Protein AF-U6DAQ0-F1 (afdb_monomer)

Foldseek 3Di:
DPLPALAQLLQFDLVSVLVLCVVLPVPVLSCLSVVVPDGSNCLAPPPPDALVVVCVSSVPDPVPVVSSVSSRVVSVVSNVRYYPPPPCPVVVVVPPPDPPVCVVPDPPCPPDDDDDPQPPDDPVPRDDDDDDDDDDDDDDDDDYDDDDDDDDDDDDDDDDDD

Solvent-accessible surface area (backbone atoms only — not comparable to full-atom values): 10867 Å² total; per-residue (Å²): 136,73,88,78,64,66,56,63,33,53,75,32,46,42,72,50,52,35,52,49,38,43,71,75,66,45,54,93,32,29,72,50,48,64,92,62,78,58,34,19,43,53,64,62,68,38,88,83,55,44,52,66,60,50,36,57,56,34,62,59,57,86,85,46,53,67,64,51,52,50,46,40,55,50,46,53,50,47,42,62,61,14,35,88,61,67,82,61,78,57,57,76,57,72,66,59,70,73,78,51,66,76,68,78,65,50,80,77,85,68,89,78,84,92,77,70,97,52,76,91,49,63,82,94,68,57,79,82,84,78,80,87,84,90,83,88,84,83,88,84,83,84,77,89,84,89,87,85,91,81,92,80,91,85,77,91,83,88,84,88,86,132

pLDDT: mean 72.88, std 23.05, range [33.19, 98.5]

Mean predicted aligned error: 19.77 Å

Nearest PDB structures (foldseek):
  3tac-assembly1_B  TM=9.837E-01  e=3.689E-10  Homo sapiens
  6kip-assembly1_B  TM=9.795E-01  e=9.147E-09  Mus musculus
  6kr4-assembly1_E  TM=9.705E-01  e=7.302E-09  Mus musculus
  6kr4-assembly2_F  TM=9.725E-01  e=8.172E-09  Mus musculus
  3tad-assembly1_A  TM=9.821E-01  e=2.521E-08  Homo sapiens

Radius of gyration: 34.53 Å; Cα contacts (8 Å, |Δi|>4): 99; chains: 1; bounding box: 85×82×44 Å

InterPro domains:
  IPR001660 Sterile alpha motif domain [PF07647] (9-78)
  IPR001660 Sterile alpha motif domain [PS50105] (12-81)
  IPR001660 Sterile alpha motif domain [SM00454] (9-81)
  IPR013761 Sterile alpha motif/pointed domain superfamily [G3DSA:1.10.150.50] (2-97)
  IPR013761 Sterile alpha motif/pointed domain superfamily [SSF47769] (3-78)
  IPR029515 Liprin [PTHR12587] (2-110)
  IPR037622 Liprin-alpha, SAM domain 3 [cd09568] (8-79)

Sequence (162 aa):
ESQNEIKDVLVWSNDRVIRWILSIGLREYANNLLESGVHGALMALDETFDANALALLLQIPTQNTQARAVLEREFNNLLVMGTDRRFDEDDDKSFRRAPSWRKKFRPKDVRGLAAGSAETLPANFRVTSLSSPSVQPKKMQLDGGVSGPQRLDSATVRTYSC

Organism: Neovison vison (NCBI:txid452646)

Secondary structure (DSSP, 8-state):
-GGG----GGG--HHHHHHHHHHTT-HHHHGGGTTS---HHHHHH-TT--HHHHHHHTT--TT-HHHHHHHHHHHHHHHHHHS-----TTHHHHTS----HHHHT-----S-----TTTTS-GGG---------------PPP-------------------

Structure (mmCIF, N/CA/C/O backbone):
data_AF-U6DAQ0-F1
#
_entry.id   AF-U6DAQ0-F1
#
loop_
_atom_site.group_PDB
_atom_site.id
_atom_site.type_symbol
_atom_site.label_atom_id
_atom_site.label_alt_id
_atom_site.label_comp_id
_atom_site.label_asym_id
_atom_site.label_entity_id
_atom_site.label_seq_id
_atom_site.pdbx_PDB_ins_code
_atom_site.Cartn_x
_atom_site.Cartn_y
_atom_site.Cartn_z
_atom_site.occupancy
_atom_site.B_iso_or_equiv
_atom_site.auth_seq_id
_atom_site.auth_comp_id
_atom_site.auth_asym_id
_atom_site.auth_atom_id
_atom_site.pdbx_PDB_model_num
ATOM 1 N N . GLU A 1 1 ? -4.471 -23.259 -2.289 1.00 36.59 1 GLU A N 1
ATOM 2 C CA . GLU A 1 1 ? -3.651 -22.661 -1.211 1.00 36.59 1 GLU A CA 1
ATOM 3 C C . GLU A 1 1 ? -2.537 -21.702 -1.666 1.00 36.59 1 GLU A C 1
ATOM 5 O O . GLU A 1 1 ? -1.760 -21.271 -0.833 1.00 36.59 1 GLU A O 1
ATOM 10 N N . SER A 1 2 ? -2.464 -21.276 -2.935 1.00 45.81 2 SER A N 1
ATOM 11 C CA . SER A 1 2 ? -1.357 -20.440 -3.452 1.00 45.81 2 SER A CA 1
ATOM 12 C C . SER A 1 2 ? -1.577 -18.919 -3.383 1.00 45.81 2 SER A C 1
ATOM 14 O O . SER A 1 2 ? -0.663 -18.149 -3.642 1.00 45.81 2 SER A O 1
ATOM 16 N N . GLN A 1 3 ? -2.778 -18.448 -3.027 1.00 49.19 3 GLN A N 1
ATOM 17 C CA . GLN A 1 3 ? -3.102 -17.012 -2.999 1.00 49.19 3 GLN A CA 1
ATOM 18 C C . GLN A 1 3 ? -2.595 -16.290 -1.737 1.00 49.19 3 GLN A C 1
ATOM 20 O O . GLN A 1 3 ? -2.774 -15.085 -1.639 1.00 49.19 3 GLN A O 1
ATOM 25 N N . ASN A 1 4 ? -1.964 -16.965 -0.776 1.00 58.50 4 ASN A N 1
ATOM 26 C CA . ASN A 1 4 ? -1.430 -16.310 0.431 1.00 58.50 4 ASN A CA 1
ATOM 27 C C . ASN A 1 4 ? 0.090 -16.142 0.401 1.00 58.50 4 ASN A C 1
ATOM 29 O O . ASN A 1 4 ? 0.661 -15.592 1.336 1.00 58.50 4 ASN A O 1
ATOM 33 N N . GLU A 1 5 ? 0.749 -16.599 -0.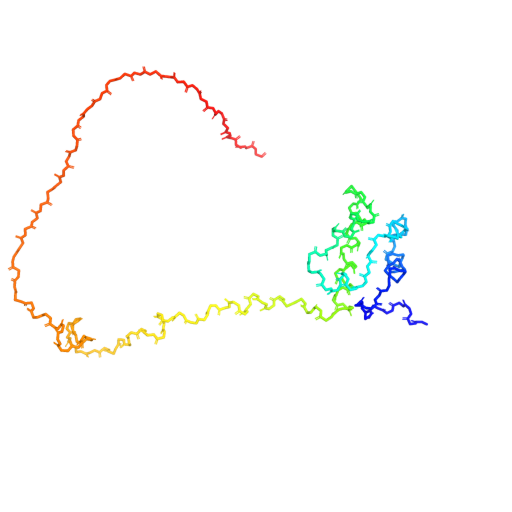663 1.00 71.12 5 GLU A N 1
ATOM 34 C CA . GLU A 1 5 ? 2.190 -16.444 -0.781 1.00 71.12 5 GLU A CA 1
ATOM 35 C C . GLU A 1 5 ? 2.524 -15.016 -1.236 1.00 71.12 5 GLU A C 1
ATOM 37 O O . GLU A 1 5 ? 1.991 -14.511 -2.232 1.00 71.12 5 GLU A O 1
ATOM 42 N N . ILE A 1 6 ? 3.371 -14.341 -0.458 1.00 80.62 6 ILE A N 1
ATOM 43 C CA . ILE A 1 6 ? 3.912 -13.023 -0.787 1.00 80.62 6 ILE A CA 1
ATOM 44 C C . ILE A 1 6 ? 5.105 -13.250 -1.712 1.00 80.62 6 ILE A C 1
ATOM 46 O O . ILE A 1 6 ? 6.223 -13.463 -1.254 1.00 80.62 6 ILE A O 1
ATOM 50 N N . LYS A 1 7 ? 4.830 -13.278 -3.015 1.00 83.00 7 LYS A N 1
ATOM 51 C CA . LYS A 1 7 ? 5.813 -13.391 -4.095 1.00 83.00 7 LYS A CA 1
ATOM 52 C C . LYS A 1 7 ? 5.384 -12.528 -5.272 1.00 83.00 7 LYS A C 1
ATOM 54 O O . LYS A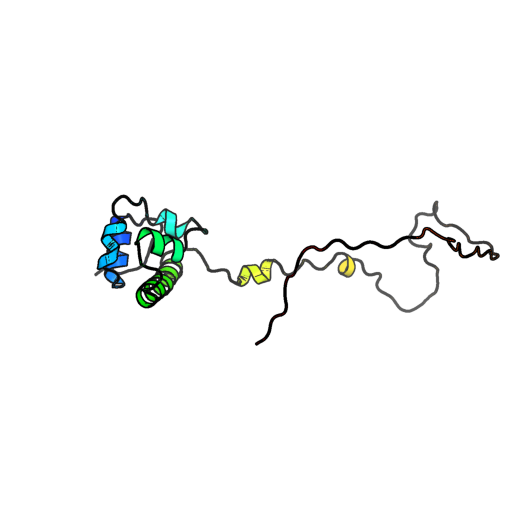 1 7 ? 4.197 -12.207 -5.407 1.0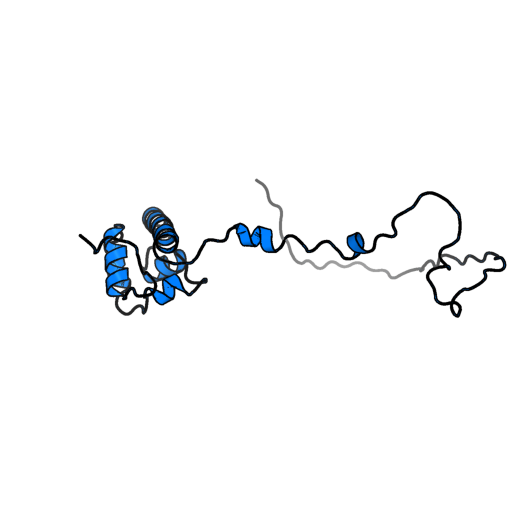0 83.00 7 LYS A O 1
ATOM 59 N N . ASP A 1 8 ? 6.360 -12.171 -6.098 1.00 88.62 8 ASP A N 1
ATOM 60 C CA . ASP A 1 8 ? 6.169 -11.458 -7.359 1.00 88.62 8 ASP A CA 1
ATOM 61 C C . ASP A 1 8 ? 5.353 -10.163 -7.195 1.00 88.62 8 ASP A C 1
ATOM 63 O O . ASP A 1 8 ? 4.441 -9.883 -7.976 1.00 88.62 8 ASP A O 1
ATOM 67 N N . VAL A 1 9 ? 5.654 -9.357 -6.165 1.00 93.44 9 VAL A N 1
ATOM 68 C CA . VAL A 1 9 ? 4.893 -8.125 -5.868 1.00 93.44 9 VAL A CA 1
ATOM 69 C C . VAL A 1 9 ? 4.890 -7.181 -7.060 1.00 93.44 9 VAL A C 1
ATOM 71 O O . VAL A 1 9 ? 3.875 -6.548 -7.317 1.00 93.44 9 VAL A O 1
ATOM 74 N N . LEU A 1 10 ? 5.960 -7.165 -7.857 1.00 94.44 10 LEU A N 1
ATOM 75 C CA . LEU A 1 10 ? 6.067 -6.380 -9.087 1.00 94.44 10 LEU A CA 1
ATOM 76 C C . LEU A 1 10 ? 4.857 -6.537 -10.030 1.00 94.44 10 LEU A C 1
ATOM 78 O O . LEU A 1 10 ? 4.448 -5.562 -10.658 1.00 94.44 10 LEU A O 1
ATOM 82 N N . VAL A 1 11 ? 4.258 -7.732 -10.116 1.00 94.81 11 VAL A N 1
ATOM 83 C CA . VAL A 1 11 ? 3.131 -8.017 -11.026 1.00 94.81 11 VAL A CA 1
ATOM 84 C C . VAL A 1 11 ? 1.762 -7.964 -10.343 1.00 94.81 11 VAL A C 1
ATOM 86 O O . VAL A 1 11 ? 0.752 -8.347 -10.937 1.00 94.81 11 VAL A O 1
ATOM 89 N N . TRP A 1 12 ? 1.687 -7.508 -9.090 1.00 96.25 12 TRP A N 1
ATOM 90 C CA . TRP A 1 12 ? 0.413 -7.422 -8.380 1.00 96.25 12 TRP A CA 1
ATOM 91 C C . TRP A 1 12 ? -0.502 -6.356 -8.991 1.00 96.25 12 TRP A C 1
ATOM 93 O O . TRP A 1 12 ? -0.146 -5.182 -9.098 1.00 96.25 12 TRP A O 1
ATOM 103 N N . SER A 1 13 ? -1.727 -6.759 -9.333 1.00 97.38 13 SER A N 1
ATOM 104 C CA . SER A 1 13 ? -2.805 -5.831 -9.680 1.00 97.38 13 SER A CA 1
ATOM 105 C C . SER A 1 13 ? -3.328 -5.089 -8.446 1.00 97.38 13 SER A C 1
ATOM 107 O O . SER A 1 13 ? -3.114 -5.521 -7.310 1.00 97.38 13 SER A O 1
ATOM 109 N N . ASN A 1 14 ? -4.088 -4.012 -8.659 1.00 97.88 14 ASN A N 1
ATOM 110 C CA . ASN A 1 14 ? -4.782 -3.305 -7.579 1.00 97.88 14 ASN A CA 1
ATOM 111 C C . ASN A 1 14 ? -5.669 -4.255 -6.746 1.00 97.88 14 ASN A C 1
ATOM 113 O O . ASN A 1 14 ? -5.547 -4.289 -5.525 1.00 97.88 14 ASN A O 1
ATOM 117 N N . ASP A 1 15 ? -6.448 -5.138 -7.385 1.00 97.50 15 ASP A N 1
ATOM 118 C CA . ASP A 1 15 ? -7.253 -6.157 -6.688 1.00 97.50 15 ASP A CA 1
ATOM 119 C C . ASP A 1 15 ? -6.421 -7.102 -5.815 1.00 97.50 15 ASP A C 1
ATOM 121 O O . ASP A 1 15 ? -6.883 -7.610 -4.789 1.00 97.50 15 ASP A O 1
ATOM 125 N N . ARG A 1 16 ? -5.190 -7.411 -6.237 1.00 96.69 16 ARG A N 1
ATOM 126 C CA . ARG A 1 16 ? -4.277 -8.236 -5.444 1.00 96.69 16 ARG A CA 1
ATOM 127 C C . ARG A 1 16 ? -3.778 -7.468 -4.220 1.00 96.69 16 ARG A C 1
ATOM 129 O O . ARG A 1 16 ? -3.781 -8.049 -3.136 1.00 96.69 16 ARG A O 1
ATOM 136 N N . VAL A 1 17 ? -3.436 -6.185 -4.372 1.00 97.50 17 VAL A N 1
ATOM 137 C CA . VAL A 1 17 ? -3.064 -5.296 -3.257 1.00 97.50 17 VAL A CA 1
ATOM 138 C C . VAL A 1 17 ? -4.222 -5.160 -2.265 1.00 97.50 17 VAL A C 1
ATOM 140 O O . VAL A 1 17 ? -4.019 -5.355 -1.070 1.00 97.50 17 VAL A O 1
ATOM 143 N N . ILE A 1 18 ? -5.451 -4.939 -2.739 1.00 97.94 18 ILE A N 1
ATOM 144 C CA . ILE A 1 18 ? -6.656 -4.881 -1.893 1.00 97.94 18 ILE A CA 1
ATOM 145 C C . ILE A 1 18 ? -6.812 -6.174 -1.087 1.00 97.94 18 ILE A C 1
ATOM 147 O O . ILE A 1 18 ? -6.985 -6.134 0.129 1.00 97.94 18 ILE A O 1
ATOM 151 N N . ARG A 1 19 ? -6.692 -7.342 -1.731 1.00 96.62 19 ARG A N 1
ATOM 152 C CA . ARG A 1 19 ? -6.770 -8.636 -1.030 1.00 96.62 19 ARG A CA 1
ATOM 153 C C . ARG A 1 19 ? -5.667 -8.817 0.008 1.00 96.62 19 ARG A C 1
ATOM 155 O O . ARG A 1 19 ? -5.928 -9.405 1.056 1.00 96.62 19 ARG A O 1
ATOM 162 N N . TRP A 1 20 ? -4.470 -8.297 -0.247 1.00 96.94 20 TRP A N 1
ATOM 163 C CA . TRP A 1 20 ? -3.403 -8.280 0.748 1.00 96.94 20 TRP A CA 1
ATOM 164 C C . TRP A 1 20 ? -3.758 -7.384 1.947 1.00 96.94 20 TRP A C 1
ATOM 166 O O . TRP A 1 20 ? -3.686 -7.860 3.080 1.00 96.94 20 TRP A O 1
ATOM 176 N N . ILE A 1 21 ? -4.273 -6.169 1.725 1.00 98.12 21 ILE A N 1
ATOM 177 C CA . ILE A 1 21 ? -4.764 -5.279 2.798 1.00 98.12 21 ILE A CA 1
ATOM 178 C C . ILE A 1 21 ? -5.856 -5.958 3.646 1.00 98.12 21 ILE A C 1
ATOM 180 O O . ILE A 1 21 ? -5.828 -5.904 4.878 1.00 98.12 21 ILE A O 1
ATOM 184 N N . LEU A 1 22 ? -6.791 -6.668 3.004 1.00 97.38 22 LEU A N 1
ATOM 185 C CA . LEU A 1 22 ? -7.808 -7.462 3.703 1.00 97.38 22 LEU A CA 1
ATOM 186 C C . LEU A 1 22 ? -7.184 -8.577 4.563 1.00 97.38 22 LEU A C 1
ATOM 188 O O . LEU A 1 22 ? -7.687 -8.868 5.653 1.00 97.38 22 LEU A O 1
ATOM 192 N N . SER A 1 23 ? -6.113 -9.212 4.076 1.00 96.50 23 SER A N 1
ATOM 193 C CA . SER A 1 23 ? -5.444 -10.329 4.757 1.00 96.50 23 SER A CA 1
ATOM 194 C C . SER A 1 23 ? -4.674 -9.904 6.009 1.00 96.50 23 SER A C 1
ATOM 196 O O . SER A 1 23 ? -4.653 -10.655 6.980 1.00 96.50 23 SER A O 1
ATOM 198 N N . ILE A 1 24 ? -4.138 -8.679 6.029 1.00 96.56 24 ILE A N 1
ATOM 199 C CA . ILE A 1 24 ? -3.421 -8.117 7.185 1.00 96.56 24 ILE A CA 1
ATOM 200 C C . ILE A 1 24 ? -4.354 -7.491 8.236 1.00 96.56 24 ILE A C 1
ATOM 202 O O . ILE A 1 24 ? -3.895 -6.952 9.239 1.00 96.56 24 ILE A O 1
ATOM 206 N N . GLY A 1 25 ? -5.673 -7.573 8.024 1.00 96.81 25 GLY A N 1
ATOM 207 C CA . GLY A 1 25 ? -6.685 -7.154 8.995 1.00 96.81 25 GLY A CA 1
ATOM 208 C C . GLY A 1 25 ? -7.155 -5.703 8.874 1.00 96.81 25 GLY A C 1
ATOM 209 O O . GLY A 1 25 ? -7.909 -5.263 9.731 1.00 96.81 25 GLY A O 1
ATOM 210 N N . LEU A 1 26 ? -6.781 -4.979 7.816 1.00 97.81 26 LEU A N 1
ATOM 211 C CA . LEU A 1 26 ? -7.162 -3.575 7.589 1.00 97.81 26 LEU A CA 1
ATOM 212 C C . LEU A 1 26 ? -8.386 -3.462 6.666 1.00 97.81 26 LEU A C 1
ATOM 214 O O . LEU A 1 26 ? -8.373 -2.776 5.641 1.00 97.81 26 LEU A O 1
ATOM 218 N N . ARG A 1 27 ? -9.443 -4.210 6.990 1.00 97.38 27 ARG A N 1
ATOM 219 C CA . ARG A 1 27 ? -10.546 -4.492 6.057 1.00 97.38 27 ARG A CA 1
ATOM 220 C C . ARG A 1 27 ? -11.394 -3.268 5.744 1.00 97.38 27 ARG A C 1
ATOM 222 O O . ARG A 1 27 ? -11.787 -3.069 4.600 1.00 97.38 27 ARG A O 1
ATOM 229 N N . GLU A 1 28 ? -11.642 -2.454 6.756 1.00 97.44 28 GLU A N 1
ATOM 230 C CA . GLU A 1 28 ? -12.432 -1.230 6.690 1.00 97.44 28 GLU A CA 1
ATOM 231 C C . GLU A 1 28 ? -11.794 -0.142 5.812 1.00 97.44 28 GLU A C 1
ATOM 233 O O . GLU A 1 28 ? -12.501 0.738 5.329 1.00 97.44 28 GLU A O 1
ATOM 238 N N . TYR A 1 29 ? -10.485 -0.230 5.556 1.00 98.31 29 TYR A N 1
ATOM 239 C CA . TYR A 1 29 ? -9.740 0.739 4.749 1.00 98.31 29 TYR A CA 1
ATOM 240 C C . TYR A 1 29 ? -9.522 0.280 3.301 1.00 98.31 29 TYR A C 1
ATOM 242 O O . TYR A 1 29 ? -9.250 1.096 2.426 1.00 98.31 29 TYR A O 1
ATOM 250 N N . ALA A 1 30 ? -9.649 -1.021 3.021 1.00 97.94 30 ALA A N 1
ATOM 251 C CA . ALA A 1 30 ? -9.226 -1.618 1.753 1.00 97.94 30 ALA A CA 1
ATOM 252 C C . ALA A 1 30 ? -9.966 -1.062 0.522 1.00 97.94 30 ALA A C 1
ATOM 254 O O . ALA A 1 30 ? -9.357 -0.880 -0.531 1.00 97.94 30 ALA A O 1
ATOM 255 N N . ASN A 1 31 ? -11.259 -0.745 0.659 1.00 97.62 31 ASN A N 1
ATOM 256 C CA . ASN A 1 31 ? -12.065 -0.191 -0.436 1.00 97.62 31 ASN A CA 1
ATOM 257 C C . ASN A 1 31 ? -11.583 1.194 -0.895 1.00 97.62 31 ASN A C 1
ATOM 259 O O . ASN A 1 31 ? -11.858 1.575 -2.029 1.00 97.62 31 ASN A O 1
ATOM 263 N N . ASN A 1 32 ? -10.823 1.920 -0.068 1.00 98.12 32 ASN A N 1
ATOM 264 C CA . ASN A 1 32 ? -10.267 3.224 -0.437 1.00 98.12 32 ASN A CA 1
ATOM 265 C C . ASN A 1 32 ? -9.174 3.118 -1.513 1.00 98.12 32 ASN A C 1
ATOM 267 O O . ASN A 1 32 ? -8.790 4.124 -2.099 1.00 98.12 32 ASN A O 1
ATOM 271 N N . LEU A 1 33 ? -8.680 1.907 -1.800 1.00 97.81 33 LEU A N 1
ATOM 272 C CA . LEU A 1 33 ? -7.727 1.674 -2.885 1.00 97.81 33 LEU A CA 1
ATOM 273 C C . LEU A 1 33 ? -8.383 1.453 -4.250 1.00 97.81 33 LEU A C 1
ATOM 275 O O . LEU A 1 33 ? -7.652 1.393 -5.244 1.00 97.81 33 LEU A O 1
ATOM 279 N N . LEU A 1 34 ? -9.712 1.344 -4.329 1.00 97.19 34 LEU A N 1
ATOM 280 C CA . LEU A 1 34 ? -10.410 1.282 -5.612 1.00 97.19 34 LEU A CA 1
ATOM 281 C C . LEU A 1 34 ? -10.128 2.563 -6.401 1.00 97.19 34 LEU A C 1
ATOM 283 O O . LEU A 1 34 ? -10.208 3.658 -5.856 1.00 97.19 34 LEU A O 1
ATOM 287 N N . GLU A 1 35 ? -9.737 2.412 -7.668 1.00 94.44 35 GLU A N 1
ATOM 288 C CA . GLU A 1 35 ? -9.405 3.526 -8.577 1.00 94.44 35 GLU A CA 1
ATOM 289 C C . GLU A 1 35 ? -8.252 4.441 -8.109 1.00 94.44 35 GLU A C 1
ATOM 291 O O . GLU A 1 35 ? -7.931 5.426 -8.766 1.00 94.44 35 GLU A O 1
ATOM 296 N N . SER A 1 36 ? -7.554 4.088 -7.025 1.00 96.38 36 SER A N 1
ATOM 297 C CA . SER A 1 36 ? -6.427 4.868 -6.483 1.00 96.38 36 SER A CA 1
ATOM 298 C C . SER A 1 36 ? -5.173 4.850 -7.363 1.00 96.38 36 SER A C 1
ATOM 300 O O . SER A 1 36 ? -4.253 5.637 -7.155 1.00 96.38 36 SER A O 1
ATOM 302 N N . GLY A 1 37 ? -5.095 3.906 -8.305 1.00 96.00 37 GLY A N 1
ATOM 303 C CA . GLY A 1 37 ? -3.898 3.650 -9.103 1.00 96.00 37 GLY A CA 1
ATOM 304 C C . GLY A 1 37 ? -2.793 2.885 -8.364 1.00 96.00 37 GLY A C 1
ATOM 305 O O . GLY A 1 37 ? -1.755 2.615 -8.966 1.00 96.00 37 GLY A O 1
ATOM 306 N N . VAL A 1 38 ? -2.991 2.481 -7.101 1.00 97.94 38 VAL A N 1
ATOM 307 C CA . VAL A 1 38 ? -2.011 1.666 -6.361 1.00 97.94 38 VAL A CA 1
ATOM 308 C C . VAL A 1 38 ? -1.916 0.268 -6.967 1.00 97.94 38 VAL A C 1
ATOM 310 O O . VAL A 1 38 ? -2.920 -0.428 -7.121 1.00 97.94 38 VAL A O 1
ATOM 313 N N . HIS A 1 39 ? -0.697 -0.156 -7.286 1.00 97.62 39 HIS A N 1
ATOM 314 C CA . HIS A 1 39 ? -0.393 -1.467 -7.851 1.00 97.62 39 HIS A CA 1
ATOM 315 C C . HIS A 1 39 ? 1.010 -1.924 -7.433 1.00 97.62 39 HIS A C 1
ATOM 317 O O . HIS A 1 39 ? 1.794 -1.160 -6.873 1.00 97.62 39 HIS A O 1
ATOM 323 N N . GLY A 1 40 ? 1.325 -3.183 -7.717 1.00 96.75 40 GLY A N 1
ATOM 324 C CA . GLY A 1 40 ? 2.560 -3.838 -7.311 1.00 96.75 40 GLY A CA 1
ATOM 325 C C . GLY A 1 40 ? 3.841 -3.163 -7.792 1.00 96.75 40 GLY A C 1
ATOM 326 O O . GLY A 1 40 ? 4.760 -2.971 -7.004 1.00 96.75 40 GLY A O 1
ATOM 327 N N . ALA A 1 41 ? 3.891 -2.742 -9.059 1.00 96.00 41 ALA A N 1
ATOM 328 C CA . ALA A 1 41 ? 5.066 -2.066 -9.606 1.00 96.00 41 ALA A CA 1
ATOM 329 C C . ALA A 1 41 ? 5.355 -0.722 -8.925 1.00 96.00 41 ALA A C 1
ATOM 331 O O . ALA A 1 41 ? 6.516 -0.431 -8.667 1.00 96.00 41 ALA A O 1
ATOM 332 N N . LEU A 1 42 ? 4.324 0.046 -8.554 1.00 96.56 42 LEU A N 1
ATOM 333 C CA . LEU A 1 42 ? 4.498 1.247 -7.732 1.00 96.56 42 LEU A CA 1
ATOM 334 C C . LEU A 1 42 ? 5.154 0.897 -6.389 1.00 96.56 42 LEU A C 1
ATOM 336 O O . LEU A 1 42 ? 6.166 1.484 -6.032 1.00 96.56 42 LEU A O 1
ATOM 340 N N . MET A 1 43 ? 4.620 -0.104 -5.684 1.00 95.31 43 MET A N 1
ATOM 341 C CA . MET A 1 43 ? 5.137 -0.521 -4.373 1.00 95.31 43 MET A CA 1
ATOM 342 C C . MET A 1 43 ? 6.557 -1.109 -4.452 1.00 95.31 43 MET A C 1
ATOM 344 O O . MET A 1 43 ? 7.337 -0.967 -3.516 1.00 95.31 43 MET A O 1
ATOM 348 N N . ALA A 1 44 ? 6.890 -1.790 -5.551 1.00 93.19 44 ALA A N 1
ATOM 349 C CA . ALA A 1 44 ? 8.151 -2.507 -5.714 1.00 93.19 44 ALA A CA 1
ATOM 350 C C . ALA A 1 44 ? 9.275 -1.678 -6.351 1.00 93.19 44 ALA A C 1
ATOM 352 O O . ALA A 1 44 ? 10.438 -1.999 -6.126 1.00 93.19 44 ALA A O 1
ATOM 353 N N . LEU A 1 45 ? 8.962 -0.666 -7.168 1.00 92.56 45 LEU A N 1
ATOM 354 C CA . LEU A 1 45 ? 9.964 0.085 -7.937 1.00 92.56 45 LEU A CA 1
ATOM 355 C C . LEU A 1 45 ? 10.156 1.526 -7.458 1.00 92.56 45 LEU A C 1
ATOM 357 O O . LEU A 1 45 ? 11.243 2.069 -7.642 1.00 92.56 45 LEU A O 1
ATOM 361 N N . ASP A 1 46 ? 9.133 2.159 -6.879 1.00 94.75 46 ASP A N 1
ATOM 362 C CA . ASP A 1 46 ? 9.239 3.538 -6.400 1.00 94.75 46 ASP A CA 1
ATOM 363 C C . ASP A 1 46 ? 9.747 3.565 -4.955 1.00 94.75 46 ASP A C 1
ATOM 365 O O . ASP A 1 46 ? 9.062 3.162 -4.016 1.00 94.75 46 ASP A O 1
ATOM 369 N N . GLU A 1 47 ? 10.969 4.056 -4.762 1.00 90.50 47 GLU A N 1
ATOM 370 C CA . GLU A 1 47 ? 11.590 4.121 -3.439 1.00 90.50 47 GLU A CA 1
ATOM 371 C C . GLU A 1 47 ? 10.974 5.177 -2.521 1.00 90.50 47 GLU A C 1
ATOM 373 O O . GLU A 1 47 ? 11.152 5.108 -1.307 1.00 90.50 47 GLU A O 1
ATOM 378 N N . THR A 1 48 ? 10.248 6.139 -3.092 1.00 94.44 48 THR A N 1
ATOM 379 C CA . THR A 1 48 ? 9.554 7.191 -2.343 1.00 94.44 48 THR A CA 1
ATOM 380 C C . THR A 1 48 ? 8.176 6.747 -1.860 1.00 94.44 48 THR A C 1
ATOM 382 O O . THR A 1 48 ? 7.596 7.387 -0.981 1.00 94.44 48 THR A O 1
ATOM 385 N N . PHE A 1 49 ? 7.654 5.642 -2.404 1.00 96.75 49 PHE A N 1
ATOM 386 C CA . PHE A 1 49 ? 6.386 5.065 -1.988 1.00 96.75 49 PHE A CA 1
ATOM 387 C C . PHE A 1 49 ? 6.579 4.186 -0.747 1.00 96.75 49 PHE A C 1
ATOM 389 O O . PHE A 1 49 ? 6.995 3.030 -0.830 1.00 96.75 49 PHE A O 1
ATOM 396 N N . ASP A 1 50 ? 6.260 4.741 0.421 1.00 96.19 50 ASP A N 1
ATOM 397 C CA . ASP A 1 50 ? 6.421 4.085 1.717 1.00 96.19 50 ASP A CA 1
ATOM 398 C C . ASP A 1 50 ? 5.077 3.697 2.371 1.00 96.19 50 ASP A C 1
ATOM 400 O O . ASP A 1 50 ? 3.979 3.967 1.868 1.00 96.19 50 ASP A O 1
ATOM 404 N N . ALA A 1 51 ? 5.153 3.050 3.538 1.00 97.50 51 ALA A N 1
ATOM 405 C CA . ALA A 1 51 ? 3.967 2.663 4.299 1.00 97.50 51 ALA A CA 1
ATOM 406 C C . ALA A 1 51 ? 3.103 3.872 4.704 1.00 97.50 51 ALA A C 1
ATOM 408 O O . ALA A 1 51 ? 1.882 3.745 4.830 1.00 97.50 51 ALA A O 1
ATOM 409 N N . ASN A 1 52 ? 3.707 5.049 4.899 1.00 97.75 52 ASN A N 1
ATOM 410 C CA . ASN A 1 52 ? 2.979 6.255 5.271 1.00 97.75 52 ASN A CA 1
ATOM 411 C C . ASN A 1 52 ? 2.189 6.827 4.083 1.00 97.75 52 ASN A C 1
ATOM 413 O O . ASN A 1 52 ? 1.028 7.200 4.255 1.00 97.75 52 ASN A O 1
ATOM 417 N N . ALA A 1 53 ? 2.761 6.827 2.878 1.00 98.19 53 ALA A N 1
ATOM 418 C CA . ALA A 1 53 ? 2.061 7.162 1.643 1.00 98.19 53 ALA A CA 1
ATOM 419 C C . ALA A 1 53 ? 0.863 6.227 1.422 1.00 98.19 53 ALA A C 1
ATOM 421 O O . ALA A 1 53 ? -0.255 6.689 1.176 1.00 98.19 53 ALA A O 1
ATOM 422 N N . LEU A 1 54 ? 1.054 4.918 1.616 1.00 98.44 54 LEU A N 1
ATOM 423 C CA . LEU A 1 54 ? -0.038 3.949 1.534 1.00 98.44 54 LEU A CA 1
ATOM 424 C C . LEU A 1 54 ? -1.110 4.179 2.615 1.00 98.44 54 LEU A C 1
ATOM 426 O O . LEU A 1 54 ? -2.301 4.075 2.323 1.00 98.44 54 LEU A O 1
ATOM 430 N N . ALA A 1 55 ? -0.724 4.556 3.839 1.00 98.44 55 ALA A N 1
ATOM 431 C CA . ALA A 1 55 ? -1.666 4.889 4.913 1.00 98.44 55 ALA A CA 1
ATOM 432 C C . ALA A 1 55 ? -2.553 6.096 4.569 1.00 98.44 55 ALA A C 1
ATOM 434 O O . ALA A 1 55 ? -3.721 6.132 4.963 1.00 98.44 55 ALA A O 1
ATOM 435 N N . LEU A 1 56 ? -2.005 7.085 3.851 1.00 98.12 56 LEU A N 1
ATOM 436 C CA . LEU A 1 56 ? -2.757 8.247 3.373 1.00 98.12 56 LEU A CA 1
ATOM 437 C C . LEU A 1 56 ? -3.772 7.852 2.296 1.00 98.12 56 LEU A C 1
ATOM 439 O O . LEU A 1 56 ? -4.920 8.285 2.366 1.00 98.12 56 LEU A O 1
ATOM 443 N N . LEU A 1 57 ? -3.384 6.990 1.353 1.00 98.19 57 LEU A N 1
ATOM 444 C CA . LEU A 1 57 ? -4.277 6.491 0.298 1.00 98.19 57 LEU A CA 1
ATOM 445 C C . LEU A 1 57 ? -5.395 5.601 0.854 1.00 98.19 57 LEU A C 1
ATOM 447 O O . LEU A 1 57 ? -6.547 5.721 0.453 1.00 98.19 57 LEU A O 1
ATOM 451 N N . LEU A 1 58 ? -5.075 4.771 1.847 1.00 98.38 58 LEU A N 1
ATOM 452 C CA . LEU A 1 58 ? -6.052 3.996 2.616 1.00 98.38 58 LEU A CA 1
ATOM 453 C C . LEU A 1 58 ? -6.940 4.863 3.522 1.00 98.38 58 LEU A C 1
ATOM 455 O O . LEU A 1 58 ? -7.896 4.349 4.099 1.00 98.38 58 LEU A O 1
ATOM 459 N N . GLN A 1 59 ? -6.635 6.157 3.659 1.00 98.31 59 GLN A N 1
ATOM 460 C CA . GLN A 1 59 ? -7.323 7.106 4.535 1.00 98.31 59 GLN A CA 1
ATOM 461 C C . GLN A 1 59 ? -7.352 6.668 6.010 1.00 98.31 59 GLN A C 1
ATOM 463 O O . GLN A 1 59 ? -8.334 6.887 6.719 1.00 98.31 59 GLN A O 1
ATOM 468 N N . ILE A 1 60 ? -6.267 6.064 6.505 1.00 98.44 60 ILE A N 1
ATOM 469 C CA . ILE A 1 60 ? -6.157 5.691 7.920 1.00 98.44 60 ILE A CA 1
ATOM 470 C C . ILE A 1 60 ? -5.904 6.965 8.745 1.00 98.44 60 ILE A C 1
ATOM 472 O O . ILE A 1 60 ? -4.881 7.628 8.533 1.00 98.44 60 ILE A O 1
ATOM 476 N N . PRO A 1 61 ? -6.761 7.322 9.721 1.00 98.06 61 PRO A N 1
ATOM 477 C CA . PRO A 1 61 ? -6.534 8.492 10.570 1.00 98.06 61 PRO A CA 1
ATOM 478 C C . PRO A 1 61 ? -5.192 8.415 11.314 1.00 98.06 61 PRO A C 1
ATOM 480 O O . PRO A 1 61 ? -4.745 7.333 11.698 1.00 98.06 61 PRO A O 1
ATOM 483 N N . THR A 1 62 ? -4.533 9.551 11.553 1.00 96.44 62 THR A N 1
ATOM 484 C CA . THR A 1 62 ? -3.244 9.596 12.278 1.00 96.44 62 THR A CA 1
ATOM 485 C C . THR A 1 62 ? -3.369 9.157 13.736 1.00 96.44 62 THR A C 1
ATOM 487 O O . THR A 1 62 ? -2.406 8.665 14.316 1.00 96.44 62 THR A O 1
ATOM 490 N N . GLN A 1 63 ? -4.567 9.273 14.309 1.00 98.25 63 GLN A N 1
ATOM 491 C CA . GLN A 1 63 ? -4.891 8.832 15.662 1.00 98.25 63 GLN A CA 1
ATOM 492 C C . GLN A 1 63 ? -4.976 7.304 15.782 1.00 98.25 63 GLN A C 1
ATOM 494 O O . GLN A 1 63 ? -4.785 6.778 16.876 1.00 98.25 63 GLN A O 1
ATOM 499 N N . ASN A 1 64 ? -5.240 6.580 14.685 1.00 97.75 64 ASN A N 1
ATOM 500 C CA . ASN A 1 64 ? -5.264 5.117 14.700 1.00 97.75 64 ASN A CA 1
ATOM 501 C C . ASN A 1 64 ? -3.842 4.556 14.543 1.00 97.75 64 ASN A C 1
ATOM 503 O O . A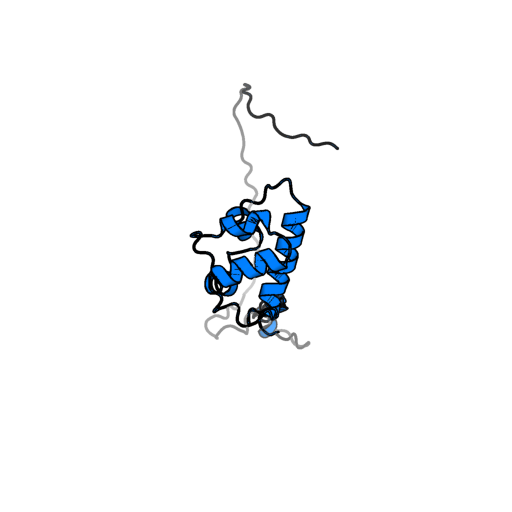SN A 1 64 ? -3.453 4.028 13.498 1.00 97.75 64 ASN A O 1
ATOM 507 N N . THR A 1 65 ? -3.049 4.702 15.603 1.00 97.94 65 THR A N 1
ATOM 508 C CA . THR A 1 65 ? -1.648 4.266 15.638 1.00 97.94 65 THR A CA 1
ATOM 509 C C . THR A 1 65 ? -1.505 2.751 15.511 1.00 97.94 65 THR A C 1
ATOM 511 O O . THR A 1 65 ? -0.535 2.287 14.921 1.00 97.94 65 THR A O 1
ATOM 514 N N . GLN A 1 66 ? -2.485 1.975 15.986 1.00 98.25 66 GLN A N 1
ATOM 515 C CA . GLN A 1 66 ? -2.484 0.517 15.862 1.00 98.25 66 GLN A CA 1
ATOM 516 C C . GLN A 1 66 ? -2.543 0.078 14.393 1.00 98.25 66 GLN A C 1
ATOM 518 O O . GLN A 1 66 ? -1.701 -0.705 13.957 1.00 98.25 66 GLN A O 1
ATOM 523 N N . ALA A 1 67 ? -3.511 0.587 13.621 1.00 98.12 67 ALA A N 1
ATOM 524 C CA . ALA A 1 67 ? -3.651 0.235 12.208 1.00 98.12 67 ALA A CA 1
ATOM 525 C C . ALA A 1 67 ? -2.421 0.660 11.394 1.00 98.12 67 ALA A C 1
ATOM 527 O O . ALA A 1 67 ? -1.940 -0.099 10.553 1.00 98.12 67 ALA A O 1
ATOM 528 N N . ARG A 1 68 ? -1.869 1.844 11.690 1.00 98.50 68 ARG A N 1
ATOM 529 C CA . ARG A 1 68 ? -0.641 2.344 11.055 1.00 98.50 68 ARG A CA 1
ATOM 530 C C . ARG A 1 68 ? 0.573 1.467 11.364 1.00 98.50 68 ARG A C 1
ATOM 532 O O . ARG A 1 68 ? 1.308 1.139 10.442 1.00 98.50 68 ARG A O 1
ATOM 539 N N . ALA A 1 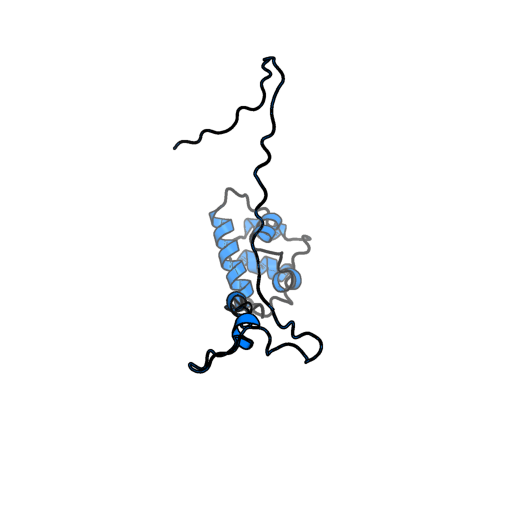69 ? 0.733 1.022 12.610 1.00 98.31 69 ALA A N 1
ATOM 540 C CA . ALA A 1 69 ? 1.822 0.126 12.998 1.00 98.31 69 ALA A CA 1
ATOM 541 C C . ALA A 1 69 ? 1.714 -1.257 12.331 1.00 98.31 69 ALA A C 1
ATOM 543 O O . ALA A 1 69 ? 2.722 -1.829 11.918 1.00 98.31 69 ALA A O 1
ATOM 544 N N . VAL A 1 70 ? 0.494 -1.796 12.195 1.00 98.31 70 VAL A N 1
ATOM 545 C CA . VAL A 1 70 ? 0.265 -3.035 11.434 1.00 98.31 70 VAL A CA 1
ATOM 546 C C . VAL A 1 70 ? 0.638 -2.829 9.969 1.00 98.31 70 VAL A C 1
ATOM 548 O O . VAL A 1 70 ? 1.407 -3.622 9.434 1.00 98.31 70 VAL A O 1
ATOM 551 N N . LEU A 1 71 ? 0.153 -1.756 9.337 1.00 98.50 71 LEU A N 1
ATOM 552 C CA . LEU A 1 71 ? 0.462 -1.464 7.938 1.00 98.50 71 LEU A CA 1
ATOM 553 C C . LEU A 1 71 ? 1.969 -1.339 7.702 1.00 98.50 71 LEU A C 1
ATOM 555 O O . LEU A 1 71 ? 2.480 -1.934 6.763 1.00 98.50 71 LEU A O 1
ATOM 559 N N . GLU A 1 72 ? 2.675 -0.603 8.556 1.00 97.94 72 GLU A N 1
ATOM 560 C CA . GLU A 1 72 ? 4.122 -0.412 8.462 1.00 97.94 72 GLU A CA 1
ATOM 561 C C . GLU A 1 72 ? 4.879 -1.739 8.545 1.00 97.94 72 GLU A C 1
ATOM 563 O O . GLU A 1 72 ? 5.695 -2.049 7.675 1.00 97.94 72 GLU A O 1
ATOM 568 N N . ARG A 1 73 ? 4.573 -2.566 9.550 1.00 97.50 73 ARG A N 1
ATOM 569 C CA . ARG A 1 73 ? 5.212 -3.877 9.710 1.00 97.50 73 ARG A CA 1
ATOM 570 C C . ARG A 1 73 ? 4.971 -4.774 8.499 1.00 97.50 73 ARG A C 1
ATOM 572 O O . ARG A 1 73 ? 5.910 -5.376 7.983 1.00 97.50 73 ARG A O 1
ATOM 579 N N . GLU A 1 74 ? 3.721 -4.882 8.060 1.00 97.25 74 GLU A N 1
ATOM 580 C CA . GLU A 1 74 ? 3.356 -5.787 6.971 1.00 97.25 74 GLU A CA 1
ATOM 581 C C . GLU A 1 74 ? 3.857 -5.280 5.617 1.00 97.25 74 GLU A C 1
ATOM 583 O O . GLU A 1 74 ? 4.271 -6.087 4.792 1.00 97.25 74 GLU A O 1
ATOM 588 N N . PHE A 1 75 ? 3.873 -3.965 5.384 1.00 96.88 75 PHE A N 1
ATOM 589 C CA . PHE A 1 75 ? 4.435 -3.374 4.168 1.00 96.88 75 PHE A CA 1
ATOM 590 C C . PHE A 1 75 ? 5.940 -3.643 4.066 1.00 96.88 75 PHE A C 1
ATOM 592 O O . PHE A 1 75 ? 6.415 -4.073 3.019 1.00 96.88 75 PHE A O 1
ATOM 599 N N . ASN A 1 76 ? 6.686 -3.500 5.165 1.00 94.31 76 ASN A N 1
ATOM 600 C CA . ASN A 1 76 ? 8.105 -3.861 5.195 1.00 94.31 76 ASN A CA 1
ATOM 601 C C . ASN A 1 76 ? 8.320 -5.357 4.920 1.00 94.31 76 ASN A C 1
ATOM 603 O O . ASN A 1 76 ? 9.169 -5.725 4.110 1.00 94.31 76 ASN A O 1
ATOM 607 N N . ASN A 1 77 ? 7.507 -6.223 5.533 1.00 93.31 77 ASN A N 1
ATOM 608 C CA . ASN A 1 77 ? 7.540 -7.659 5.256 1.00 93.31 77 ASN A CA 1
ATOM 609 C C . ASN A 1 77 ? 7.236 -7.967 3.777 1.00 93.31 77 ASN A C 1
ATOM 611 O O . ASN A 1 77 ? 7.900 -8.798 3.160 1.00 93.31 77 ASN A O 1
ATOM 615 N N . LEU A 1 78 ? 6.267 -7.258 3.190 1.00 93.44 78 LEU A N 1
ATOM 616 C CA . LEU A 1 78 ? 5.896 -7.382 1.785 1.00 93.44 78 LEU A CA 1
ATOM 617 C C . LEU A 1 78 ? 7.069 -7.055 0.855 1.00 93.44 78 LEU A C 1
ATOM 619 O O . LEU A 1 78 ? 7.307 -7.793 -0.099 1.00 93.44 78 LEU A O 1
ATOM 623 N N . LEU A 1 79 ? 7.807 -5.980 1.137 1.00 90.69 79 LEU A N 1
ATOM 624 C CA . LEU A 1 79 ? 8.971 -5.597 0.339 1.00 90.69 79 LEU A CA 1
ATOM 625 C C . LEU A 1 79 ? 10.097 -6.625 0.460 1.00 90.69 79 LEU A C 1
ATOM 627 O O . LEU A 1 79 ? 10.620 -7.063 -0.561 1.00 90.69 79 LEU A O 1
ATOM 631 N N . VAL A 1 80 ? 10.417 -7.069 1.677 1.00 88.62 80 VAL A N 1
ATOM 632 C CA . VAL A 1 80 ? 11.492 -8.047 1.919 1.00 88.62 80 VAL A CA 1
ATOM 633 C C . VAL A 1 80 ? 11.197 -9.398 1.266 1.00 88.62 80 VAL A C 1
ATOM 635 O O . VAL A 1 80 ? 12.089 -10.019 0.696 1.00 88.62 80 VAL A O 1
ATOM 638 N N . MET A 1 81 ? 9.958 -9.881 1.365 1.00 86.19 81 MET A N 1
ATOM 639 C CA . MET A 1 81 ? 9.586 -11.202 0.847 1.00 86.19 81 MET A CA 1
ATOM 640 C C . MET A 1 81 ? 9.228 -11.188 -0.639 1.00 86.19 81 MET A C 1
ATOM 642 O O . MET A 1 81 ? 9.408 -12.185 -1.334 1.00 86.19 81 MET A O 1
ATOM 646 N N . GLY A 1 82 ? 8.644 -10.086 -1.102 1.00 80.31 82 GLY A N 1
ATOM 647 C CA . GLY A 1 82 ? 7.956 -10.014 -2.382 1.00 80.31 82 GLY A CA 1
ATOM 648 C C . GLY A 1 82 ? 8.682 -9.216 -3.459 1.00 80.31 82 GLY A C 1
ATOM 649 O O . GLY A 1 82 ? 8.200 -9.183 -4.594 1.00 80.31 82 GLY A O 1
ATOM 650 N N . THR A 1 83 ? 9.810 -8.582 -3.128 1.00 78.62 83 THR A N 1
ATOM 651 C CA . THR A 1 83 ? 10.621 -7.809 -4.073 1.00 78.62 83 THR A CA 1
ATOM 652 C C . THR A 1 83 ? 12.095 -8.185 -3.963 1.00 78.62 83 THR A C 1
ATOM 654 O O . THR A 1 83 ? 12.578 -8.533 -2.890 1.00 78.62 83 THR A O 1
ATOM 657 N N . ASP A 1 84 ? 12.836 -8.048 -5.063 1.00 66.56 84 ASP A N 1
ATOM 658 C CA . ASP A 1 84 ? 14.300 -8.169 -5.066 1.00 66.56 84 ASP A CA 1
ATOM 659 C C . ASP A 1 84 ? 14.999 -6.922 -4.500 1.00 66.56 84 ASP A C 1
ATOM 661 O O . ASP A 1 84 ? 16.222 -6.798 -4.621 1.00 66.56 84 ASP A O 1
ATOM 665 N N . ARG A 1 85 ? 14.257 -5.988 -3.877 1.00 58.38 85 ARG A N 1
ATOM 666 C CA . ARG A 1 85 ? 14.854 -4.903 -3.096 1.00 58.38 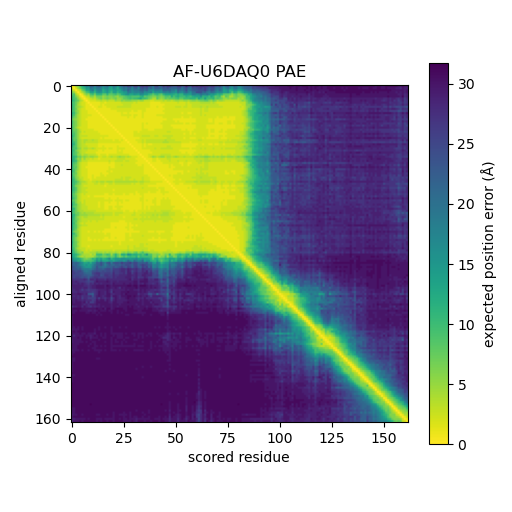85 ARG A CA 1
ATOM 667 C C . ARG A 1 85 ? 15.529 -5.545 -1.892 1.00 58.38 85 ARG A C 1
ATOM 669 O O . ARG A 1 85 ? 14.954 -5.667 -0.813 1.00 58.38 85 ARG A O 1
ATOM 676 N N . ARG A 1 86 ? 16.772 -5.986 -2.079 1.00 50.50 86 ARG A N 1
ATOM 677 C CA . ARG A 1 86 ? 17.684 -6.183 -0.964 1.00 50.50 86 ARG A CA 1
ATOM 678 C C . ARG A 1 86 ? 17.694 -4.849 -0.244 1.00 50.50 86 ARG A C 1
ATOM 680 O O . ARG A 1 86 ? 18.024 -3.826 -0.837 1.00 50.50 86 ARG A O 1
ATOM 687 N N . PHE A 1 87 ? 17.253 -4.855 1.004 1.00 51.00 87 PHE A N 1
ATOM 688 C CA . PHE A 1 87 ? 17.545 -3.771 1.921 1.00 51.00 87 PHE A CA 1
ATOM 689 C C . PHE A 1 87 ? 19.066 -3.836 2.113 1.00 51.00 87 PHE A C 1
ATOM 691 O O . PHE A 1 87 ? 19.562 -4.497 3.022 1.00 51.00 87 PHE A O 1
ATOM 698 N N . ASP A 1 88 ? 19.823 -3.298 1.154 1.00 45.62 88 ASP A N 1
ATOM 699 C CA . ASP A 1 88 ? 21.272 -3.198 1.235 1.00 45.62 88 ASP A CA 1
ATOM 700 C C . ASP A 1 88 ? 21.574 -2.110 2.277 1.00 45.62 88 ASP A C 1
ATOM 702 O O . ASP A 1 88 ? 22.025 -1.012 1.973 1.00 45.62 88 ASP A O 1
ATOM 706 N N . GLU A 1 89 ? 21.391 -2.448 3.558 1.00 49.72 89 GLU A N 1
ATOM 707 C CA . GLU A 1 89 ? 22.048 -1.775 4.692 1.00 49.72 89 GLU A CA 1
ATOM 708 C C . GLU A 1 89 ? 23.589 -1.818 4.560 1.00 49.72 89 GLU A C 1
ATOM 710 O O . GLU A 1 89 ? 24.316 -1.249 5.374 1.00 49.72 89 GLU A O 1
ATOM 715 N N . ASP A 1 90 ? 24.122 -2.480 3.526 1.00 49.28 90 ASP A N 1
ATOM 716 C CA . ASP A 1 90 ? 25.537 -2.493 3.169 1.00 49.28 90 ASP A CA 1
ATOM 717 C C . ASP A 1 90 ? 25.976 -1.359 2.226 1.00 49.28 90 ASP A C 1
ATOM 719 O O . ASP A 1 90 ? 27.184 -1.211 2.001 1.00 49.28 90 ASP A O 1
ATOM 723 N N . ASP A 1 91 ? 25.076 -0.488 1.750 1.00 52.53 91 ASP A N 1
ATOM 724 C CA . ASP A 1 91 ? 25.514 0.726 1.041 1.00 52.53 91 ASP A CA 1
ATOM 725 C C . ASP A 1 91 ? 26.194 1.738 1.987 1.00 52.53 91 ASP A C 1
ATOM 727 O O . ASP A 1 91 ? 27.060 2.511 1.574 1.00 52.53 91 ASP A O 1
ATOM 731 N N . ASP A 1 92 ? 25.988 1.619 3.304 1.00 53.84 92 ASP A N 1
ATOM 732 C CA . ASP A 1 92 ? 26.814 2.312 4.306 1.00 53.84 92 ASP A CA 1
ATOM 733 C C . ASP A 1 92 ? 28.280 1.829 4.319 1.00 53.84 92 ASP A C 1
ATOM 735 O O . ASP A 1 92 ? 29.175 2.492 4.863 1.00 53.84 92 ASP A O 1
ATOM 739 N N . LYS A 1 93 ? 28.580 0.677 3.699 1.00 52.28 93 LYS A N 1
ATOM 740 C CA . LYS A 1 93 ? 29.953 0.180 3.529 1.00 52.28 93 LYS A CA 1
ATOM 741 C C . LYS A 1 93 ? 30.515 0.405 2.125 1.00 52.28 93 LYS A C 1
ATOM 743 O O . LYS A 1 93 ? 31.745 0.414 2.000 1.00 52.28 93 LYS A O 1
ATOM 748 N N . SER A 1 94 ? 29.695 0.662 1.105 1.00 54.16 94 SER A N 1
ATOM 749 C CA . SER A 1 94 ? 30.185 1.010 -0.240 1.00 54.16 94 SER A CA 1
ATOM 750 C C . SER A 1 94 ? 30.826 2.411 -0.271 1.00 54.16 94 SER A C 1
ATOM 752 O O . SER A 1 94 ? 31.812 2.635 -0.978 1.00 54.16 94 SER A O 1
ATOM 754 N N . PHE A 1 95 ? 30.398 3.317 0.620 1.00 54.09 95 PHE A N 1
ATOM 755 C CA . PHE A 1 95 ? 31.032 4.622 0.853 1.00 54.09 95 PHE A CA 1
ATOM 756 C C . PHE A 1 95 ? 32.189 4.606 1.861 1.00 54.09 95 PHE A C 1
ATOM 758 O O . PHE A 1 95 ? 32.606 5.675 2.333 1.00 54.09 95 PHE A O 1
ATOM 765 N N . ARG A 1 96 ? 32.788 3.447 2.195 1.00 57.59 96 ARG A N 1
ATOM 766 C CA . ARG A 1 96 ? 34.080 3.463 2.903 1.00 57.59 96 ARG A CA 1
ATOM 767 C C . ARG A 1 96 ? 35.109 4.142 2.005 1.00 57.59 96 ARG A C 1
ATOM 769 O O . ARG A 1 96 ? 35.689 3.522 1.120 1.00 57.59 96 ARG A O 1
ATOM 776 N N . ARG A 1 97 ? 35.291 5.448 2.253 1.00 63.72 97 ARG A N 1
ATOM 777 C CA . ARG A 1 97 ? 36.154 6.386 1.527 1.00 63.72 97 ARG A CA 1
ATOM 778 C C . ARG A 1 97 ? 37.367 5.659 0.971 1.00 63.72 97 ARG A C 1
ATOM 780 O O . ARG A 1 97 ? 38.195 5.173 1.749 1.00 63.72 97 ARG A O 1
ATOM 787 N N . ALA A 1 98 ? 37.482 5.642 -0.358 1.00 64.81 98 ALA A N 1
ATOM 788 C CA . ALA A 1 98 ? 38.694 5.215 -1.037 1.00 64.81 98 ALA A CA 1
ATOM 789 C C . ALA A 1 98 ? 39.911 5.799 -0.292 1.00 64.81 98 ALA A C 1
ATOM 791 O O . ALA A 1 98 ? 39.869 6.981 0.087 1.00 64.81 98 ALA A O 1
ATOM 792 N N . PRO A 1 99 ? 40.967 5.002 -0.016 1.00 61.78 99 PRO A N 1
ATOM 793 C CA . PRO A 1 99 ? 42.093 5.464 0.782 1.00 61.78 99 PRO A CA 1
ATOM 794 C C . PRO A 1 99 ? 42.585 6.790 0.218 1.00 61.78 99 PRO A C 1
ATOM 796 O O . PRO A 1 99 ? 42.878 6.866 -0.978 1.00 61.78 99 PRO A O 1
ATOM 799 N N . SER A 1 100 ? 42.630 7.836 1.051 1.00 68.25 100 SER A N 1
ATOM 800 C CA . SER A 1 100 ? 42.953 9.170 0.543 1.00 68.25 100 SER A CA 1
ATOM 801 C C . SER A 1 100 ? 44.272 9.113 -0.227 1.00 68.25 100 SER A C 1
ATOM 803 O O . SER A 1 100 ? 45.212 8.425 0.184 1.00 68.25 100 SER A O 1
ATOM 805 N N . TRP A 1 101 ? 44.373 9.833 -1.346 1.00 64.00 101 TRP A N 1
ATOM 806 C CA . TRP A 1 101 ? 45.633 9.941 -2.096 1.00 64.00 101 TRP A CA 1
ATOM 807 C C . TRP A 1 101 ? 46.792 10.380 -1.196 1.00 64.00 101 TRP A C 1
ATOM 809 O O . TRP A 1 101 ? 47.922 9.923 -1.345 1.00 64.00 101 TRP A O 1
ATOM 819 N N . ARG A 1 102 ? 46.466 11.144 -0.149 1.00 66.44 102 ARG A N 1
ATOM 820 C CA . ARG A 1 102 ? 47.352 11.540 0.947 1.00 66.44 102 ARG A CA 1
ATOM 821 C C . ARG A 1 102 ? 47.957 10.380 1.738 1.00 66.44 102 ARG A C 1
ATOM 823 O O . ARG A 1 102 ? 48.923 10.610 2.451 1.00 66.44 102 ARG A O 1
ATOM 830 N N . LYS A 1 103 ? 47.378 9.176 1.702 1.00 67.06 103 LYS A N 1
ATOM 831 C CA . LYS A 1 103 ? 47.929 7.945 2.295 1.00 67.06 103 LYS A CA 1
ATOM 832 C C . LYS A 1 103 ? 48.708 7.122 1.259 1.00 67.06 103 LYS A C 1
ATOM 834 O O . LYS A 1 103 ? 49.702 6.511 1.629 1.00 67.06 103 LYS A O 1
ATOM 839 N N . LYS A 1 104 ? 48.299 7.157 -0.017 1.00 65.38 104 LYS A N 1
ATOM 840 C CA . LYS A 1 104 ? 48.985 6.480 -1.137 1.00 65.38 104 LYS A CA 1
ATOM 841 C C . LYS A 1 104 ? 50.311 7.139 -1.538 1.00 65.38 104 LYS A C 1
ATOM 843 O O . LYS A 1 104 ? 51.213 6.432 -1.961 1.00 65.38 104 LYS A O 1
ATOM 848 N N . PHE A 1 105 ? 50.442 8.451 -1.344 1.00 64.12 105 PHE A N 1
ATOM 849 C CA . PHE A 1 105 ? 51.648 9.220 -1.675 1.00 64.12 105 PHE A CA 1
ATOM 850 C C . PHE A 1 105 ? 52.300 9.874 -0.454 1.00 64.12 105 PHE A C 1
ATOM 852 O O . PHE A 1 105 ? 52.928 10.922 -0.579 1.00 64.12 105 PHE A O 1
ATOM 859 N N . ARG A 1 106 ? 52.157 9.298 0.749 1.00 71.31 106 ARG A N 1
ATOM 860 C CA . ARG A 1 106 ? 53.023 9.750 1.847 1.00 71.31 106 ARG A CA 1
ATOM 861 C C . ARG A 1 106 ? 54.465 9.459 1.445 1.00 71.31 106 ARG A C 1
ATOM 863 O O . ARG A 1 106 ? 54.744 8.298 1.137 1.00 71.31 106 ARG A O 1
ATOM 870 N N . PRO A 1 107 ? 55.367 10.453 1.469 1.00 58.84 107 PRO A N 1
ATOM 871 C CA . PRO A 1 107 ? 56.788 10.169 1.439 1.00 58.84 107 PRO A CA 1
ATOM 872 C C . PRO A 1 107 ? 57.052 9.184 2.573 1.00 58.84 107 PRO A C 1
ATOM 874 O O . PRO A 1 107 ? 56.672 9.417 3.722 1.00 58.84 107 PRO A O 1
ATOM 877 N N . LYS A 1 108 ? 57.570 8.010 2.230 1.00 60.56 108 LYS A N 1
ATOM 878 C CA . LYS A 1 108 ? 57.969 7.037 3.233 1.00 60.56 108 LYS A CA 1
ATOM 879 C C . LYS A 1 108 ? 59.203 7.638 3.893 1.00 60.56 108 LYS A C 1
ATOM 881 O O . LYS A 1 108 ? 60.236 7.712 3.239 1.00 60.56 108 LYS A O 1
ATOM 886 N N . ASP A 1 109 ? 59.084 8.102 5.135 1.00 55.84 109 ASP A N 1
ATOM 887 C CA . ASP A 1 109 ? 60.238 8.542 5.922 1.00 55.84 109 ASP A CA 1
ATOM 888 C C . ASP A 1 109 ? 61.141 7.327 6.166 1.00 55.84 109 ASP A C 1
ATOM 890 O O . ASP A 1 109 ? 60.985 6.569 7.127 1.00 55.84 109 ASP A O 1
ATOM 894 N N . VAL A 1 110 ? 62.060 7.095 5.233 1.00 50.56 110 VAL A N 1
ATOM 895 C CA . VAL A 1 110 ? 63.187 6.190 5.410 1.00 50.56 110 VAL A CA 1
ATOM 896 C C . VAL A 1 110 ? 64.183 6.986 6.237 1.00 50.56 110 VAL A C 1
ATOM 898 O O . VAL A 1 110 ? 64.773 7.955 5.771 1.00 50.56 110 VAL A O 1
ATOM 901 N N . ARG A 1 111 ? 64.276 6.655 7.523 1.00 49.41 111 ARG A N 1
ATOM 902 C CA . ARG A 1 111 ? 65.226 7.279 8.443 1.00 49.41 111 ARG A CA 1
ATOM 903 C C . ARG A 1 111 ? 66.635 7.212 7.868 1.00 49.41 111 ARG A C 1
ATOM 905 O O . ARG A 1 111 ? 67.194 6.128 7.747 1.00 49.41 111 ARG A O 1
ATOM 912 N N . GLY A 1 112 ? 67.209 8.385 7.635 1.00 50.12 112 GLY A N 1
ATOM 913 C CA . GLY A 1 112 ? 68.640 8.563 7.463 1.00 50.12 112 GLY A CA 1
ATOM 914 C C . GLY A 1 112 ? 68.980 9.359 6.216 1.00 50.12 112 GLY A C 1
ATOM 915 O O . GLY A 1 112 ? 68.687 8.923 5.113 1.00 50.12 112 GLY A O 1
ATOM 916 N N . LEU A 1 113 ? 69.709 10.452 6.447 1.00 47.69 113 LEU A N 1
ATOM 917 C CA . LEU A 1 113 ? 70.413 11.308 5.490 1.00 47.69 113 LEU A CA 1
ATOM 918 C C . LEU A 1 113 ? 69.643 12.564 5.064 1.00 47.69 113 LEU A C 1
ATOM 920 O O . LEU A 1 113 ? 68.576 12.548 4.463 1.00 47.69 113 LEU A O 1
ATOM 924 N N . ALA A 1 114 ? 70.242 13.676 5.471 1.00 50.28 114 ALA A N 1
ATOM 925 C CA . ALA A 1 114 ? 69.844 15.038 5.211 1.00 50.28 114 ALA A CA 1
ATOM 926 C C . ALA A 1 114 ? 69.782 15.351 3.713 1.00 50.28 114 ALA A C 1
ATOM 928 O O . ALA A 1 114 ? 70.723 15.040 2.995 1.00 50.28 114 ALA A O 1
ATOM 929 N N . ALA A 1 115 ? 68.745 16.067 3.286 1.00 49.75 115 ALA A N 1
ATOM 930 C CA . ALA A 1 115 ? 68.827 17.102 2.256 1.00 49.75 115 ALA A CA 1
ATOM 931 C C . ALA A 1 115 ? 67.480 17.831 2.195 1.00 49.75 115 ALA A C 1
ATOM 933 O O . ALA A 1 115 ? 66.422 17.214 2.283 1.00 49.75 115 ALA A O 1
ATOM 934 N N . GLY A 1 116 ? 67.525 19.160 2.122 1.00 49.50 116 GLY A N 1
ATOM 935 C CA . GLY A 1 116 ? 66.352 20.025 2.195 1.00 49.50 116 GLY A CA 1
ATOM 936 C C . GLY A 1 116 ? 65.324 19.796 1.085 1.00 49.50 116 GLY A C 1
ATOM 937 O O . GLY A 1 116 ? 65.603 19.204 0.045 1.00 49.50 116 GLY A O 1
ATOM 938 N N . SER A 1 117 ? 64.132 20.351 1.308 1.00 52.31 117 SER A N 1
ATOM 939 C CA . SER A 1 117 ? 62.911 20.278 0.488 1.00 52.31 117 SER A CA 1
ATOM 940 C C . SER A 1 117 ? 63.014 20.717 -0.990 1.00 52.31 117 SER A C 1
ATOM 942 O O . SER A 1 117 ? 61.986 20.914 -1.628 1.00 52.31 117 SER A O 1
ATOM 944 N N . ALA A 1 118 ? 64.210 20.894 -1.555 1.00 55.53 118 ALA A N 1
ATOM 945 C CA . ALA A 1 118 ? 64.432 21.30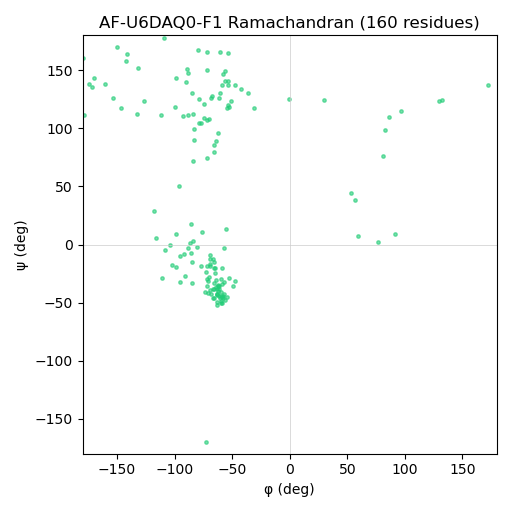8 -2.942 1.00 55.53 118 ALA A CA 1
ATOM 946 C C . ALA A 1 118 ? 64.667 20.133 -3.915 1.00 55.53 118 ALA A C 1
ATOM 948 O O . ALA A 1 118 ? 64.686 20.333 -5.128 1.00 55.53 118 ALA A O 1
ATOM 949 N N . GLU A 1 119 ? 64.852 18.906 -3.420 1.00 55.25 119 GLU A N 1
ATOM 950 C CA . GLU A 1 119 ? 65.283 17.782 -4.266 1.00 55.25 119 GLU A CA 1
ATOM 951 C C . GLU A 1 119 ? 64.179 17.179 -5.150 1.00 55.25 119 GLU A C 1
ATOM 953 O O . GLU A 1 119 ? 64.496 16.555 -6.161 1.00 55.25 119 GLU A O 1
ATOM 958 N N . THR A 1 120 ? 62.898 17.417 -4.850 1.00 59.22 120 THR A N 1
ATOM 959 C CA . THR A 1 120 ? 61.768 16.887 -5.640 1.00 59.22 120 THR A CA 1
ATOM 960 C C . THR A 1 120 ? 61.371 17.767 -6.825 1.00 59.22 120 THR A C 1
ATOM 962 O O . THR A 1 120 ? 60.400 17.458 -7.515 1.00 59.22 120 THR A O 1
ATOM 965 N N . LEU A 1 121 ? 62.073 18.879 -7.053 1.00 55.62 121 LEU A N 1
ATOM 966 C CA . LEU A 1 121 ? 61.803 19.782 -8.166 1.00 55.62 121 LEU A CA 1
ATOM 967 C C . LEU A 1 121 ? 62.771 19.515 -9.330 1.00 55.62 121 LEU A C 1
ATOM 969 O O . LEU A 1 121 ? 63.952 19.234 -9.092 1.00 55.62 121 LEU A O 1
ATOM 973 N N . PRO A 1 122 ? 62.304 19.619 -10.591 1.00 59.66 122 PRO A N 1
ATOM 974 C CA . PRO A 1 122 ? 63.180 19.545 -11.757 1.00 59.66 122 PRO A CA 1
ATOM 975 C C . PRO A 1 122 ? 64.284 20.605 -11.655 1.00 59.66 122 PRO A C 1
ATOM 977 O O . PRO A 1 122 ? 64.068 21.674 -11.082 1.00 59.66 122 PRO A O 1
ATOM 980 N N . ALA A 1 123 ? 65.465 20.311 -12.212 1.00 59.72 123 ALA A N 1
ATOM 981 C CA . ALA A 1 123 ? 66.704 21.074 -12.000 1.00 59.72 123 ALA A CA 1
ATOM 982 C C . ALA A 1 123 ? 66.552 22.603 -12.152 1.00 59.72 123 ALA A C 1
ATOM 984 O O . ALA A 1 123 ? 67.186 23.358 -11.422 1.00 59.72 123 ALA A O 1
ATOM 985 N N . ASN A 1 124 ? 65.642 23.048 -13.022 1.00 58.12 124 ASN A N 1
ATOM 986 C CA . ASN A 1 124 ? 65.349 24.456 -13.302 1.00 58.12 124 ASN A CA 1
ATOM 987 C C . ASN A 1 124 ? 64.719 25.240 -12.131 1.00 58.12 124 ASN A C 1
ATOM 989 O O . ASN A 1 124 ? 64.620 26.459 -12.211 1.00 58.12 124 ASN A O 1
ATOM 993 N N . PHE A 1 125 ? 64.263 24.570 -11.069 1.00 54.81 125 PHE A N 1
ATOM 994 C CA . PHE A 1 125 ? 63.507 25.184 -9.964 1.00 54.81 125 PHE A CA 1
ATOM 995 C C . PHE A 1 125 ? 64.225 25.124 -8.610 1.00 54.81 125 PHE A C 1
ATOM 997 O O . PHE A 1 125 ? 63.663 25.515 -7.585 1.00 54.81 125 PHE A O 1
ATOM 1004 N N . ARG A 1 126 ? 65.469 24.641 -8.577 1.00 65.31 126 ARG A N 1
ATOM 1005 C CA . ARG A 1 126 ? 66.264 24.604 -7.347 1.00 65.31 126 ARG A CA 1
ATOM 1006 C C . ARG A 1 126 ? 66.808 26.007 -7.055 1.00 65.31 126 ARG A C 1
ATOM 1008 O O . ARG A 1 126 ? 67.748 26.457 -7.698 1.00 65.31 126 ARG A O 1
ATOM 1015 N N . VAL A 1 127 ? 66.221 26.700 -6.079 1.00 55.97 127 VAL A N 1
ATOM 1016 C CA . VAL A 1 127 ? 66.747 27.976 -5.564 1.00 55.97 127 VAL A CA 1
ATOM 1017 C C . VAL A 1 127 ? 67.817 27.681 -4.511 1.00 55.97 127 VAL A C 1
ATOM 1019 O O . VAL A 1 127 ? 67.511 27.173 -3.434 1.00 55.97 127 VAL A O 1
ATOM 1022 N N . THR A 1 128 ? 69.079 28.002 -4.796 1.00 58.00 128 THR A N 1
ATOM 1023 C CA . THR A 1 128 ? 70.149 28.047 -3.787 1.00 58.00 128 THR A CA 1
ATOM 1024 C C . THR A 1 128 ? 69.987 29.294 -2.924 1.00 58.00 128 THR A C 1
ATOM 1026 O O . THR A 1 128 ? 70.222 30.411 -3.380 1.00 58.00 128 THR A O 1
ATOM 1029 N N . SER A 1 129 ? 69.580 29.109 -1.668 1.00 47.75 129 SER A N 1
ATOM 1030 C CA . SER A 1 129 ? 69.507 30.178 -0.674 1.00 47.75 129 SER A CA 1
ATOM 1031 C C . SER A 1 129 ? 70.913 30.599 -0.228 1.00 47.75 129 SER A C 1
ATOM 1033 O O . SER A 1 129 ? 71.560 29.886 0.540 1.00 47.75 129 SER A O 1
ATOM 1035 N N . LEU A 1 130 ? 71.374 31.770 -0.665 1.00 50.31 130 LEU A N 1
ATOM 1036 C CA . LEU A 1 130 ? 72.444 32.512 0.002 1.00 50.31 130 LEU A CA 1
ATOM 1037 C C . LEU A 1 130 ? 71.788 33.499 0.985 1.00 50.31 130 LEU A C 1
ATOM 1039 O O . LEU A 1 130 ? 71.081 34.406 0.566 1.00 50.31 130 LEU A O 1
ATOM 1043 N N . SER A 1 131 ? 71.975 33.219 2.280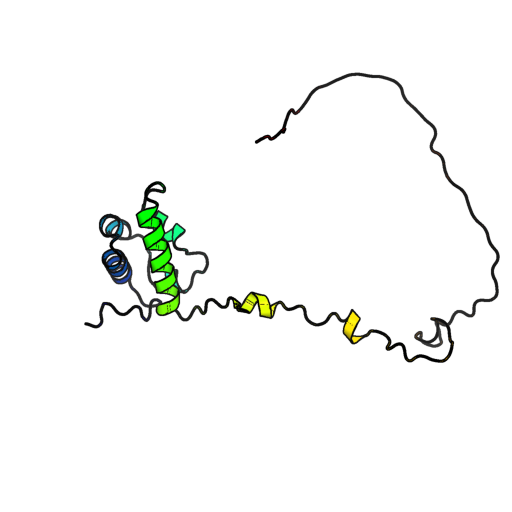 1.00 44.41 131 SER A N 1
ATOM 1044 C CA . SER A 1 131 ? 71.891 34.085 3.478 1.00 44.41 131 SER A CA 1
ATOM 1045 C C . SER A 1 131 ? 70.940 35.305 3.518 1.00 44.41 131 SER A C 1
ATOM 1047 O O . SER A 1 131 ? 71.098 36.265 2.770 1.00 44.41 131 SER A O 1
ATOM 1049 N N . SER A 1 132 ? 70.062 35.311 4.536 1.00 40.00 132 SER A N 1
ATOM 1050 C CA . SER A 1 132 ? 69.216 36.423 5.029 1.00 40.00 132 SER A CA 1
ATOM 1051 C C . SER A 1 132 ? 69.979 37.725 5.359 1.00 40.00 132 SER A C 1
ATOM 1053 O O . SER A 1 132 ? 71.182 37.678 5.616 1.00 40.00 132 SER A O 1
ATOM 1055 N N . PRO A 1 133 ? 69.277 38.873 5.505 1.00 42.34 133 PRO A N 1
ATOM 1056 C CA . PRO A 1 133 ? 68.829 39.242 6.856 1.00 42.34 133 PRO A CA 1
ATOM 1057 C C . PRO A 1 133 ? 67.421 39.871 6.972 1.00 42.34 133 PRO A C 1
ATOM 1059 O O . PRO A 1 133 ? 66.793 40.312 6.017 1.00 42.34 133 PRO A O 1
ATOM 1062 N N . SER A 1 134 ? 66.970 39.858 8.228 1.00 46.47 134 SER A N 1
ATOM 1063 C CA . SER A 1 134 ? 65.719 40.322 8.839 1.00 46.47 134 SER A CA 1
ATOM 1064 C C . SER A 1 134 ? 65.240 41.730 8.456 1.00 46.47 134 SER A C 1
ATOM 1066 O O . SER A 1 134 ? 66.009 42.682 8.541 1.00 46.47 134 SER A O 1
ATOM 1068 N N . VAL A 1 135 ? 63.931 41.868 8.209 1.00 45.47 135 VAL A N 1
ATOM 1069 C CA . VAL A 1 135 ? 63.154 43.102 8.430 1.00 45.47 135 VAL A CA 1
ATOM 1070 C C . VAL A 1 135 ? 61.719 42.744 8.843 1.00 45.47 135 VAL A C 1
ATOM 1072 O O . VAL A 1 135 ? 60.976 42.118 8.092 1.00 45.47 135 VAL A O 1
ATOM 1075 N N . GLN A 1 136 ? 61.324 43.139 10.055 1.00 51.66 136 GLN A N 1
ATOM 1076 C CA . GLN A 1 136 ? 59.930 43.148 10.513 1.00 51.66 136 GLN A CA 1
ATOM 1077 C C . GLN A 1 136 ? 59.284 44.503 10.178 1.00 51.66 136 GLN A C 1
ATOM 1079 O O . GLN A 1 136 ? 59.904 45.536 10.433 1.00 51.66 136 GLN A O 1
ATOM 1084 N N . PRO A 1 137 ? 58.019 44.535 9.728 1.00 46.19 137 PRO A N 1
ATOM 1085 C CA . PRO A 1 137 ? 57.150 45.688 9.992 1.00 46.19 137 PRO A CA 1
ATOM 1086 C C . PRO A 1 137 ? 55.769 45.219 10.500 1.00 46.19 137 PRO A C 1
ATOM 1088 O O . PRO A 1 137 ? 55.111 44.390 9.886 1.00 46.19 137 PRO A O 1
ATOM 1091 N N . LYS A 1 138 ? 55.410 45.488 11.760 1.00 37.16 138 LYS A N 1
ATOM 1092 C CA . LYS A 1 138 ? 54.826 46.711 12.359 1.00 37.16 138 LYS A CA 1
ATOM 1093 C C . LYS A 1 138 ? 53.291 46.752 12.254 1.00 37.16 138 LYS A C 1
ATOM 1095 O O . LYS A 1 138 ? 52.715 46.913 11.186 1.00 37.16 138 LYS A O 1
ATOM 1100 N N . LYS A 1 139 ? 52.669 46.596 13.432 1.00 44.75 139 LYS A N 1
ATOM 1101 C CA . LYS A 1 139 ? 51.235 46.709 13.736 1.00 44.75 139 LYS A CA 1
ATOM 1102 C C . LYS A 1 139 ? 50.670 48.046 13.255 1.00 44.75 139 LYS A C 1
ATOM 1104 O O . LYS A 1 139 ? 51.277 49.084 13.509 1.00 44.75 139 LYS A O 1
ATOM 1109 N N . MET A 1 140 ? 49.480 48.005 12.662 1.00 41.53 140 MET A N 1
ATOM 1110 C CA . MET A 1 140 ? 48.692 49.185 12.327 1.00 41.53 140 MET A CA 1
ATOM 1111 C C . MET A 1 140 ? 47.448 49.195 13.217 1.00 41.53 140 MET A C 1
ATOM 1113 O O . MET A 1 140 ? 46.605 48.303 13.171 1.00 41.53 140 MET A O 1
ATOM 1117 N N . GLN A 1 141 ? 47.449 50.174 14.110 1.00 36.72 141 GLN A N 1
ATOM 1118 C CA . GLN A 1 141 ? 46.401 50.549 15.043 1.00 36.72 141 GLN A CA 1
ATOM 1119 C C . GLN A 1 141 ? 45.445 51.481 14.292 1.00 36.72 141 GLN A C 1
ATOM 1121 O O . GLN A 1 141 ? 45.915 52.412 13.639 1.00 36.72 141 GLN A O 1
ATOM 1126 N N . LEU A 1 142 ? 44.137 51.217 14.345 1.00 43.06 142 LEU A N 1
ATOM 1127 C CA . LEU A 1 142 ? 43.124 52.123 13.805 1.00 43.06 142 LEU A CA 1
ATOM 1128 C C . LEU A 1 142 ? 42.537 52.931 14.967 1.00 43.06 142 LEU A C 1
ATOM 1130 O O . LEU A 1 142 ? 42.019 52.355 15.924 1.00 43.06 142 LEU A O 1
ATOM 1134 N N . ASP A 1 143 ? 42.712 54.247 14.880 1.00 34.91 143 ASP A N 1
ATOM 1135 C CA . ASP A 1 143 ? 42.176 55.265 15.785 1.00 34.91 143 ASP A CA 1
ATOM 1136 C C . ASP A 1 143 ? 40.695 55.573 15.463 1.00 34.91 143 ASP A C 1
ATOM 1138 O O . ASP A 1 143 ? 40.169 55.112 14.449 1.00 34.91 143 ASP A O 1
ATOM 1142 N N . GLY A 1 144 ? 40.025 56.292 16.369 1.00 33.25 144 GLY A N 1
ATOM 1143 C CA . GLY A 1 144 ? 38.570 56.439 16.504 1.00 33.25 144 GLY A CA 1
ATOM 1144 C C . GLY A 1 144 ? 37.893 57.309 15.438 1.00 33.25 144 GLY A C 1
ATOM 1145 O O . GLY A 1 144 ? 38.477 57.681 14.432 1.00 33.25 144 GLY A O 1
ATOM 1146 N N . GLY A 1 145 ? 36.625 57.691 15.558 1.00 33.19 145 GLY A N 1
ATOM 1147 C CA . GLY A 1 145 ? 35.600 57.517 16.583 1.00 33.19 145 GLY A CA 1
ATOM 1148 C C . GLY A 1 145 ? 34.321 58.209 16.079 1.00 33.19 145 GLY A C 1
ATOM 1149 O O . GLY A 1 145 ? 34.406 59.051 15.190 1.00 33.19 145 GLY A O 1
ATOM 1150 N N . VAL A 1 146 ? 33.139 57.882 16.613 1.00 36.09 146 VAL A N 1
ATOM 1151 C CA . VAL A 1 146 ? 31.984 58.799 16.595 1.00 36.09 146 VAL A CA 1
ATOM 1152 C C . VAL A 1 146 ? 30.952 58.393 17.648 1.00 36.09 146 VAL A C 1
ATOM 1154 O O . VAL A 1 146 ? 30.672 57.223 17.891 1.00 36.09 146 VAL A O 1
ATOM 1157 N N . SER A 1 147 ? 30.455 59.433 18.296 1.00 39.53 147 SER A N 1
ATOM 1158 C CA . SER A 1 147 ? 29.493 59.536 19.384 1.00 39.53 147 SER A CA 1
ATOM 1159 C C . SER A 1 147 ? 28.045 59.219 18.997 1.00 39.53 147 SER A C 1
ATOM 1161 O O . SER A 1 147 ? 27.606 59.617 17.922 1.00 39.53 147 SER A O 1
ATOM 1163 N N . GLY A 1 148 ? 27.266 58.703 19.957 1.00 38.88 148 GLY A N 1
ATOM 1164 C CA . GLY A 1 148 ? 25.819 58.964 20.045 1.00 38.88 148 GLY A CA 1
ATOM 1165 C C . GLY A 1 148 ? 24.935 57.724 20.259 1.00 38.88 148 GLY A C 1
ATOM 1166 O O . GLY A 1 148 ? 25.002 56.801 19.454 1.00 38.88 148 GLY A O 1
ATOM 1167 N N . PRO A 1 149 ? 24.091 57.680 21.313 1.00 52.19 149 PRO A N 1
ATOM 1168 C CA . PRO A 1 149 ? 23.189 56.562 21.592 1.00 52.19 149 PRO A CA 1
ATOM 1169 C C . PRO A 1 149 ? 21.839 56.761 20.887 1.00 52.19 149 PRO A C 1
ATOM 1171 O O . PRO A 1 149 ? 21.431 57.904 20.745 1.00 52.19 149 PRO A O 1
ATOM 1174 N N . GLN A 1 150 ? 21.121 55.689 20.523 1.00 38.31 150 GLN A N 1
ATOM 1175 C CA . GLN A 1 150 ? 19.652 55.555 20.648 1.00 38.31 150 GLN A CA 1
ATOM 1176 C C . GLN A 1 150 ? 19.167 54.177 20.150 1.00 38.31 150 GLN A C 1
ATOM 1178 O O . GLN A 1 150 ? 19.209 53.847 18.971 1.00 38.31 150 GLN A O 1
ATOM 1183 N N . ARG A 1 151 ? 18.713 53.388 21.128 1.00 46.75 151 ARG A N 1
ATOM 1184 C CA . ARG A 1 151 ? 17.576 52.455 21.141 1.00 46.75 151 ARG A CA 1
ATOM 1185 C C . ARG A 1 151 ? 16.730 52.348 19.856 1.00 46.75 151 ARG A C 1
ATOM 1187 O O . ARG A 1 151 ? 16.062 53.309 19.491 1.00 46.75 151 ARG A O 1
ATOM 1194 N N . LEU A 1 152 ? 16.582 51.122 19.345 1.00 46.19 152 LEU A N 1
ATOM 1195 C CA . LEU A 1 152 ? 15.292 50.618 18.860 1.00 46.19 152 LEU A CA 1
ATOM 1196 C C . LEU A 1 152 ? 15.238 49.083 18.947 1.00 46.19 152 LEU A C 1
ATOM 1198 O O . LEU A 1 152 ? 16.130 48.389 18.466 1.00 46.19 152 LEU A O 1
ATOM 1202 N N . ASP A 1 153 ? 14.196 48.596 19.615 1.00 42.31 153 ASP A N 1
ATOM 1203 C CA . ASP A 1 153 ? 13.823 47.196 19.806 1.00 42.31 153 ASP A CA 1
ATOM 1204 C C . ASP A 1 153 ? 13.647 46.425 18.488 1.00 42.31 153 ASP A C 1
ATOM 1206 O O . ASP A 1 153 ? 12.983 46.904 17.567 1.00 42.31 153 ASP A O 1
ATOM 1210 N N . SER A 1 154 ? 14.099 45.167 18.450 1.00 42.00 154 SER A N 1
ATOM 1211 C CA . SER A 1 154 ? 13.290 44.084 17.877 1.00 42.00 154 SER A CA 1
ATOM 1212 C C . SER A 1 154 ? 13.859 42.697 18.142 1.00 42.00 154 SER A C 1
ATOM 1214 O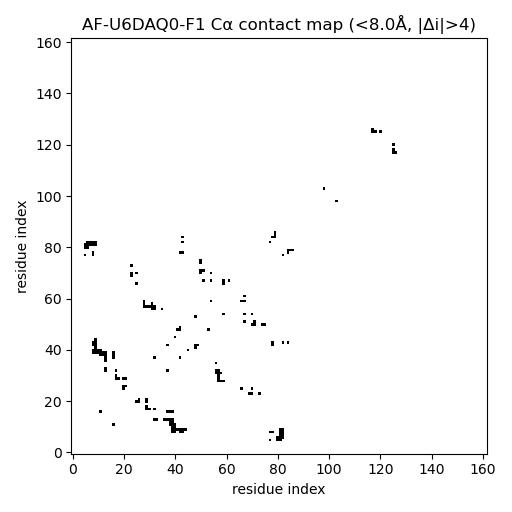 O . SER A 1 154 ? 15.060 42.463 18.049 1.00 42.00 154 SER A O 1
ATOM 1216 N N . ALA A 1 155 ? 12.912 41.785 18.360 1.00 51.06 155 ALA A N 1
ATOM 1217 C CA . ALA A 1 155 ? 13.029 40.334 18.424 1.00 51.06 155 ALA A CA 1
ATOM 1218 C C . ALA A 1 155 ? 13.521 39.745 19.760 1.00 51.06 155 ALA A C 1
ATOM 1220 O O . ALA A 1 155 ? 14.611 39.193 19.882 1.00 51.06 155 ALA A O 1
ATOM 1221 N N . THR A 1 156 ? 12.605 39.733 20.738 1.00 57.09 156 THR A N 1
ATOM 1222 C CA . THR A 1 156 ? 12.379 38.552 21.589 1.00 57.09 156 THR A CA 1
ATOM 1223 C C . THR A 1 156 ? 12.543 37.291 20.753 1.00 57.09 156 THR A C 1
ATOM 1225 O O . THR A 1 156 ? 11.892 37.214 19.719 1.00 57.09 156 THR A O 1
ATOM 1228 N N . VAL A 1 157 ? 13.334 36.314 21.208 1.00 50.19 157 VAL A N 1
ATOM 1229 C CA . VAL A 1 157 ? 13.009 34.878 21.124 1.00 50.19 157 VAL A CA 1
ATOM 1230 C C . VAL A 1 157 ? 14.067 34.039 21.868 1.00 50.19 157 VAL A C 1
ATOM 1232 O O . VAL A 1 157 ? 15.267 34.223 21.690 1.00 50.19 157 VAL A O 1
ATOM 1235 N N . ARG A 1 158 ? 13.540 33.037 22.592 1.00 54.84 158 ARG A N 1
ATOM 1236 C CA . ARG A 1 158 ? 14.146 31.811 23.158 1.00 54.84 158 ARG A CA 1
ATOM 1237 C C . ARG A 1 158 ? 14.879 31.911 24.495 1.00 54.84 158 ARG A C 1
ATOM 1239 O O . ARG A 1 158 ? 16.091 32.070 24.557 1.00 54.84 158 ARG A O 1
ATOM 1246 N N . THR A 1 159 ? 14.148 31.523 25.534 1.00 68.75 159 THR A N 1
ATOM 1247 C CA . THR A 1 159 ? 14.700 30.698 26.613 1.00 68.75 159 THR A CA 1
ATOM 1248 C C . THR A 1 159 ? 13.824 29.459 26.801 1.00 68.75 159 THR A C 1
ATOM 1250 O O . THR A 1 159 ? 12.612 29.554 26.968 1.00 68.75 159 THR A O 1
ATOM 1253 N N . TYR A 1 160 ? 14.460 28.293 26.692 1.00 47.62 160 TYR A N 1
ATOM 1254 C CA . TYR A 1 160 ? 13.911 26.968 26.984 1.00 47.62 160 TYR A CA 1
ATOM 1255 C C . TYR A 1 160 ? 14.129 26.640 28.466 1.00 47.62 160 TYR A C 1
ATOM 1257 O O . TYR A 1 160 ? 15.162 27.040 29.001 1.00 47.62 160 TYR A O 1
ATOM 1265 N N . SER A 1 161 ? 13.211 25.889 29.084 1.00 50.44 161 SER A N 1
ATOM 1266 C CA . SER A 1 161 ? 13.374 25.006 30.270 1.00 50.44 161 SER A CA 1
ATOM 1267 C C . SER A 1 161 ? 11.972 24.535 30.696 1.00 50.44 161 SER A C 1
ATOM 1269 O O . SER A 1 161 ? 11.062 25.360 30.676 1.00 50.44 161 SER A O 1
ATOM 1271 N N . CYS A 1 162 ? 11.668 23.291 31.067 1.00 44.50 162 CYS A N 1
ATOM 1272 C CA . CYS A 1 162 ? 12.387 22.020 31.196 1.00 44.50 162 CYS A CA 1
ATOM 1273 C C . CYS A 1 162 ? 11.422 20.900 30.775 1.00 44.50 162 CYS A C 1
ATOM 1275 O O . CYS A 1 162 ? 10.195 21.126 30.894 1.00 44.50 162 CYS A O 1
#